Protein AF-A0A1F9IX61-F1 (afdb_monomer)

Radius of gyration: 16.79 Å; Cα contacts (8 Å, |Δi|>4): 24; chains: 1; bounding box: 34×23×56 Å

Foldseek 3Di:
DPPDDDPCLVVVLVVQLVVVVVVPDDSVVSVVLSVLVVVLVVVLVVVCVVVVVPPVVNVVSVVVSVVVSVVVVVVVVVVVVVPPPPPDDD

Solvent-accessible surface area (backbone atoms only — not comparable to full-atom values): 5320 Å² total; per-residue (Å²): 131,83,94,72,83,62,89,60,51,70,58,50,47,53,52,50,31,53,52,38,34,74,74,69,38,55,69,68,59,24,47,52,54,42,53,50,51,50,53,54,51,53,56,51,49,63,70,41,59,88,43,72,88,39,65,68,60,47,52,51,53,51,53,50,54,51,52,54,49,54,52,52,55,51,49,54,49,54,53,50,60,71,64,50,71,83,80,68,94,124

Secondary structure (DSSP, 8-state):
------TTHHHHHHHHHHHHHHTT--HHHHHHHHHHHHHHHHHHHHHHGGGTT-HHHHHHHHHHHHHHHHHHHHHHHHHHHHHS------

Sequence (90 aa):
MLRVERELFESSLRSARSVLELLGQAPHAARQKVMRFRQHNLELFEKLHPHYRDQAQLIAVVKQGRQQLEEQMAQERAEQEQRRPHRWDH

Nearest PDB structures (foldseek):
  3l9w-assembly1_B  TM=9.562E-01  e=9.120E-03  Escherichia coli K-12
  6rxb-assembly1_A  TM=6.232E-01  e=8.420E+00  Acinetobacter baumannii AYE
  6sy4-assembly1_B  TM=5.166E-01  e=8.420E+00  Escherichia coli

Structure (mmCIF, N/CA/C/O backbone):
data_AF-A0A1F9IX61-F1
#
_entry.id   AF-A0A1F9IX61-F1
#
loop_
_atom_site.group_PDB
_atom_site.id
_atom_site.type_symbol
_atom_site.label_atom_id
_atom_site.label_alt_id
_atom_site.label_comp_id
_atom_site.label_asym_id
_atom_site.label_entity_id
_atom_site.label_seq_id
_atom_site.pdbx_PDB_ins_code
_atom_site.Cartn_x
_atom_site.Cartn_y
_atom_site.Cartn_z
_atom_site.occupancy
_atom_site.B_iso_or_equiv
_atom_site.auth_seq_id
_atom_site.auth_comp_id
_atom_site.auth_asym_id
_atom_site.auth_atom_id
_atom_site.pdbx_PDB_model_num
ATOM 1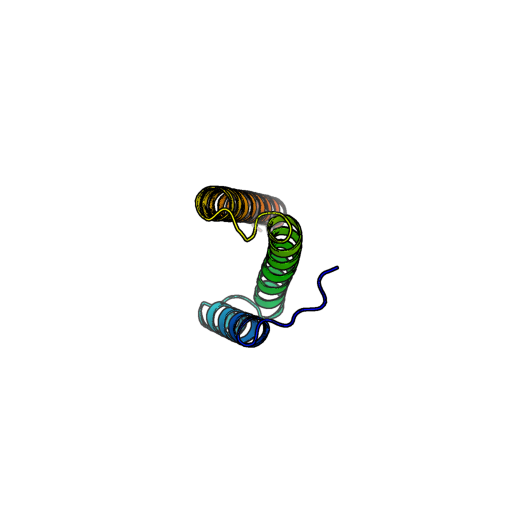 N N . MET A 1 1 ? -3.843 14.075 12.951 1.00 61.31 1 MET A N 1
ATOM 2 C CA . MET A 1 1 ? -2.922 12.990 12.581 1.00 61.31 1 MET A CA 1
ATOM 3 C C . MET A 1 1 ? -2.692 12.145 13.810 1.00 61.31 1 MET A C 1
ATOM 5 O O . MET A 1 1 ? -2.191 12.652 14.814 1.00 61.31 1 MET A O 1
ATOM 9 N N . LEU A 1 2 ? -3.157 10.907 13.762 1.00 66.62 2 LEU A N 1
ATOM 10 C CA . LEU A 1 2 ? -2.975 9.926 14.813 1.00 66.62 2 LEU A CA 1
ATOM 11 C C . LEU A 1 2 ? -1.483 9.596 14.920 1.00 66.62 2 LEU A C 1
ATOM 13 O O . LEU A 1 2 ? -0.864 9.139 13.963 1.00 66.62 2 LEU A O 1
ATOM 17 N N . ARG A 1 3 ? -0.874 9.840 16.081 1.00 73.19 3 ARG A N 1
ATOM 18 C CA . ARG A 1 3 ? 0.565 9.627 16.282 1.00 73.19 3 ARG A CA 1
ATOM 19 C C . ARG A 1 3 ? 0.826 8.203 16.778 1.00 73.19 3 ARG A C 1
ATOM 21 O O . ARG A 1 3 ? 1.237 8.004 17.916 1.00 73.19 3 ARG A O 1
ATOM 28 N N . VAL A 1 4 ? 0.509 7.224 15.931 1.00 83.25 4 VAL A N 1
ATOM 29 C CA . VAL A 1 4 ? 0.639 5.787 16.217 1.00 83.25 4 VAL A CA 1
ATOM 30 C C . VAL A 1 4 ? 1.558 5.140 15.191 1.00 83.25 4 VAL A C 1
ATOM 32 O O . VAL A 1 4 ? 1.344 5.276 13.987 1.00 83.25 4 VAL A O 1
ATOM 35 N N . GLU A 1 5 ? 2.540 4.382 15.671 1.00 85.69 5 GLU A N 1
ATOM 36 C CA . GLU A 1 5 ? 3.367 3.521 14.830 1.00 85.69 5 GLU A CA 1
ATOM 37 C C . GLU A 1 5 ? 2.896 2.074 14.953 1.00 85.69 5 GLU A C 1
ATOM 39 O O . GLU A 1 5 ? 2.881 1.492 16.035 1.00 85.69 5 GLU A O 1
ATOM 44 N N . ARG A 1 6 ? 2.480 1.486 13.830 1.00 91.75 6 ARG A N 1
ATOM 45 C CA . ARG A 1 6 ? 2.137 0.062 13.773 1.00 91.75 6 ARG A CA 1
ATOM 46 C C . ARG A 1 6 ? 3.430 -0.734 13.649 1.00 91.75 6 ARG A C 1
ATOM 48 O O . ARG A 1 6 ? 4.108 -0.619 12.629 1.00 91.75 6 ARG A O 1
ATOM 55 N N . GLU A 1 7 ? 3.721 -1.559 14.651 1.00 94.12 7 GLU A N 1
ATOM 56 C CA . GLU A 1 7 ? 4.995 -2.276 14.840 1.00 94.12 7 GLU A CA 1
ATOM 57 C C . GLU A 1 7 ? 5.533 -2.965 13.573 1.00 94.12 7 GLU A C 1
ATOM 59 O O . GLU A 1 7 ? 6.725 -2.899 13.280 1.00 94.12 7 GLU A O 1
ATOM 64 N N . LEU A 1 8 ? 4.656 -3.592 12.780 1.00 96.00 8 LEU A N 1
ATOM 65 C CA . LEU A 1 8 ? 5.045 -4.356 11.586 1.00 96.00 8 LEU A CA 1
ATOM 66 C C . LEU A 1 8 ? 4.889 -3.600 10.261 1.00 96.00 8 LEU A C 1
ATOM 68 O O . LEU A 1 8 ? 5.187 -4.144 9.197 1.00 96.00 8 LEU A O 1
ATOM 72 N N . PHE A 1 9 ? 4.404 -2.360 10.276 1.00 95.00 9 PHE A N 1
ATOM 73 C CA . PHE A 1 9 ? 4.035 -1.679 9.038 1.00 95.00 9 PHE A CA 1
ATOM 74 C C . PHE A 1 9 ? 5.263 -1.363 8.178 1.00 95.00 9 PHE A C 1
ATOM 76 O O . PHE A 1 9 ? 5.381 -1.865 7.063 1.00 95.00 9 PHE A O 1
ATOM 83 N N . GLU A 1 10 ? 6.230 -0.614 8.702 1.00 95.69 10 GLU A N 1
ATOM 84 C CA . GLU A 1 10 ? 7.407 -0.198 7.924 1.00 95.69 10 GLU A CA 1
ATOM 85 C C . GLU A 1 10 ? 8.337 -1.369 7.553 1.00 95.69 10 GLU A C 1
ATOM 87 O O . GLU A 1 10 ? 9.012 -1.330 6.521 1.00 95.69 10 GLU A O 1
ATOM 92 N N . SER A 1 11 ? 8.390 -2.433 8.362 1.00 97.38 11 SER A N 1
ATOM 93 C CA . SER A 1 11 ? 9.138 -3.650 8.017 1.00 97.38 11 SER A CA 1
ATOM 94 C C . SER A 1 11 ? 8.445 -4.430 6.897 1.00 97.38 11 SER A C 1
ATOM 96 O O . SER A 1 11 ? 9.114 -4.841 5.950 1.00 97.38 11 SER A O 1
ATOM 98 N N . SER A 1 12 ? 7.112 -4.548 6.924 1.00 97.69 12 SER A N 1
ATOM 99 C CA . SER A 1 12 ? 6.358 -5.192 5.841 1.00 97.69 12 SER A CA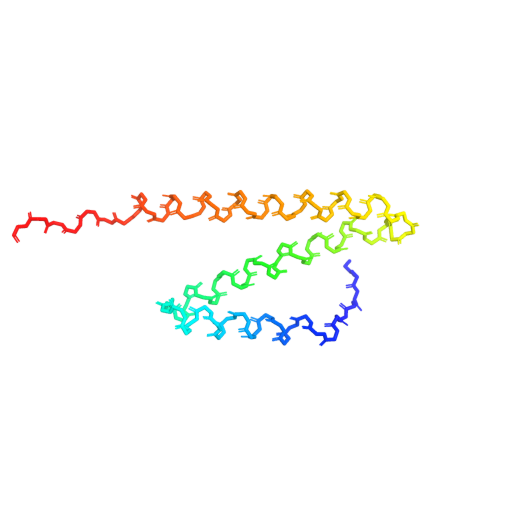 1
ATOM 100 C C . SER A 1 12 ? 6.509 -4.464 4.498 1.00 97.69 12 SER A C 1
ATOM 102 O O . SER A 1 12 ? 6.669 -5.114 3.464 1.00 97.69 12 SER A O 1
ATOM 104 N N . LEU A 1 13 ? 6.561 -3.126 4.503 1.00 97.50 13 LEU A N 1
ATOM 105 C CA . LEU A 1 13 ? 6.807 -2.317 3.303 1.00 97.50 13 LEU A CA 1
ATOM 106 C C . LEU A 1 13 ? 8.202 -2.559 2.715 1.00 97.50 13 LEU A C 1
ATOM 108 O O . LEU A 1 13 ? 8.359 -2.656 1.495 1.00 97.50 13 LEU A O 1
ATOM 112 N N . ARG A 1 14 ? 9.218 -2.698 3.576 1.00 97.94 14 ARG A N 1
ATOM 113 C CA . ARG A 1 14 ? 10.574 -3.071 3.154 1.00 97.94 14 ARG A CA 1
ATOM 114 C C . ARG A 1 14 ? 10.597 -4.462 2.524 1.00 97.94 14 ARG A C 1
ATOM 116 O O . ARG A 1 14 ? 11.148 -4.607 1.437 1.00 97.94 14 ARG A O 1
ATOM 123 N N . SER A 1 15 ? 9.946 -5.448 3.142 1.00 98.19 15 SER A N 1
ATOM 124 C CA . SER A 1 15 ? 9.849 -6.801 2.580 1.00 98.19 15 SER A CA 1
ATOM 125 C C . SER A 1 15 ? 9.121 -6.820 1.235 1.00 98.19 15 SER A C 1
ATOM 127 O O . SER A 1 15 ? 9.598 -7.450 0.293 1.00 98.19 15 SER A O 1
ATOM 129 N N . ALA A 1 16 ? 8.014 -6.084 1.101 1.00 97.19 16 ALA A N 1
ATOM 130 C CA . ALA A 1 16 ? 7.287 -5.966 -0.162 1.00 97.19 16 ALA A CA 1
ATOM 131 C C . ALA A 1 16 ? 8.167 -5.385 -1.278 1.00 97.19 16 ALA A C 1
ATOM 133 O O . ALA A 1 16 ? 8.161 -5.896 -2.397 1.00 97.19 16 ALA A O 1
ATOM 134 N N . ARG A 1 17 ? 8.973 -4.357 -0.975 1.00 98.06 17 ARG A N 1
ATOM 135 C CA . ARG A 1 17 ? 9.940 -3.804 -1.930 1.00 98.06 17 ARG A CA 1
ATOM 136 C C . ARG A 1 17 ? 10.933 -4.869 -2.399 1.00 98.06 17 ARG A C 1
ATOM 138 O O . ARG A 1 17 ? 11.109 -5.015 -3.605 1.00 98.06 17 ARG A O 1
ATOM 145 N N . SER A 1 18 ? 11.540 -5.615 -1.475 1.00 98.12 18 SER A N 1
ATOM 146 C CA . SER A 1 18 ? 12.500 -6.672 -1.819 1.00 98.12 18 SER A CA 1
ATOM 147 C C . SER A 1 18 ? 11.871 -7.750 -2.702 1.00 98.12 18 SER A C 1
ATOM 149 O O . SER A 1 18 ? 12.475 -8.167 -3.683 1.00 98.12 18 SER A O 1
ATOM 151 N N . VAL A 1 19 ? 10.635 -8.163 -2.409 1.00 98.31 19 VAL A N 1
ATOM 152 C CA . VAL A 1 19 ? 9.903 -9.130 -3.243 1.00 98.31 19 VAL A CA 1
ATOM 153 C C . VAL A 1 19 ? 9.658 -8.578 -4.649 1.00 98.31 19 VAL A C 1
ATOM 155 O O . VAL A 1 19 ? 9.877 -9.287 -5.624 1.00 98.31 19 VAL A O 1
ATOM 158 N N . LEU A 1 20 ? 9.250 -7.313 -4.785 1.00 96.75 20 LEU A N 1
AT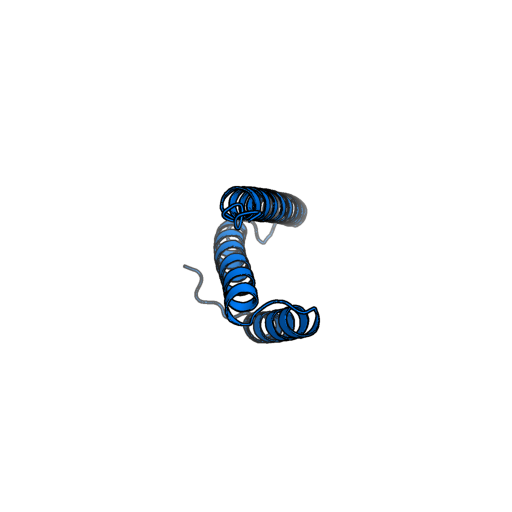OM 159 C CA . LEU A 1 20 ? 9.048 -6.694 -6.101 1.00 96.75 20 LEU A CA 1
ATOM 160 C C . LEU A 1 20 ? 10.347 -6.617 -6.915 1.00 96.75 20 LEU A C 1
ATOM 162 O O . LEU A 1 20 ? 10.311 -6.833 -8.126 1.00 96.75 20 LEU A O 1
ATOM 166 N N . GLU A 1 21 ? 11.476 -6.331 -6.262 1.00 97.94 21 GLU A N 1
ATOM 167 C CA . GLU A 1 21 ? 12.801 -6.350 -6.893 1.00 97.94 21 GLU A CA 1
ATOM 168 C C . GLU A 1 21 ? 13.176 -7.771 -7.358 1.00 97.94 21 GLU A C 1
ATOM 170 O O . GLU A 1 21 ? 13.583 -7.948 -8.505 1.00 97.94 21 GLU A O 1
ATOM 175 N N . LEU A 1 22 ? 12.943 -8.797 -6.528 1.00 98.19 22 LEU A N 1
ATOM 176 C CA . LEU A 1 22 ? 13.165 -10.207 -6.889 1.00 98.19 22 LEU A CA 1
ATOM 177 C C . LEU A 1 22 ? 12.276 -10.683 -8.048 1.00 98.19 22 LEU A C 1
ATOM 179 O O . LEU A 1 22 ? 12.698 -11.515 -8.844 1.00 98.19 22 LEU A O 1
ATOM 183 N N . LEU A 1 23 ? 11.069 -10.129 -8.178 1.00 97.31 23 LEU A N 1
ATOM 184 C CA . LEU A 1 23 ? 10.167 -10.3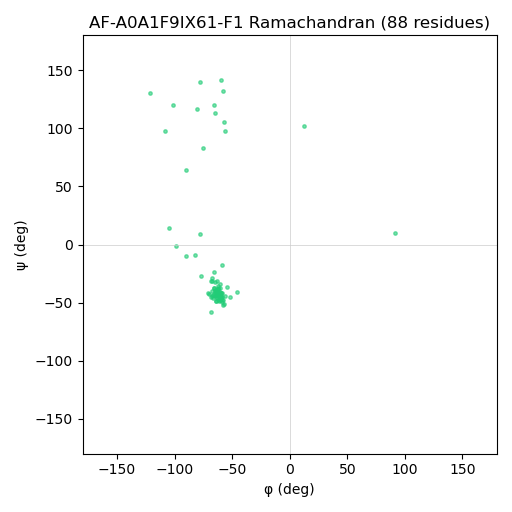73 -9.309 1.00 97.31 23 LEU A CA 1
ATOM 185 C C . LEU A 1 23 ? 10.559 -9.588 -10.579 1.00 97.31 23 LEU A C 1
ATOM 187 O O . LEU A 1 23 ? 9.797 -9.558 -11.544 1.00 97.31 23 LEU A O 1
ATOM 191 N N . GLY A 1 24 ? 11.730 -8.944 -10.591 1.00 96.12 24 GLY A N 1
ATOM 192 C CA . GLY A 1 24 ? 12.306 -8.293 -11.767 1.00 96.12 24 GLY A CA 1
ATOM 193 C C . GLY A 1 24 ? 11.940 -6.819 -11.933 1.00 96.12 24 GLY A C 1
ATOM 194 O O . GLY A 1 24 ? 12.226 -6.236 -12.979 1.00 96.12 24 GLY A O 1
ATOM 195 N N . GLN A 1 25 ? 11.316 -6.176 -10.940 1.00 95.56 25 GLN A N 1
ATOM 196 C CA . GLN A 1 25 ? 11.078 -4.734 -11.017 1.00 95.56 25 GLN A CA 1
ATOM 197 C C . GLN A 1 25 ? 12.341 -3.945 -10.688 1.00 95.56 25 GLN A C 1
ATOM 199 O O . GLN A 1 25 ? 13.055 -4.243 -9.735 1.00 95.56 25 GLN A O 1
ATOM 204 N N . ALA A 1 26 ? 12.579 -2.866 -11.436 1.00 96.19 26 ALA A N 1
ATOM 205 C CA . ALA A 1 26 ? 13.675 -1.959 -11.133 1.00 96.19 26 ALA A CA 1
ATOM 206 C C . ALA A 1 26 ? 13.517 -1.357 -9.714 1.00 96.19 26 ALA A C 1
ATOM 208 O O . ALA A 1 26 ? 12.399 -0.972 -9.345 1.00 96.19 26 ALA A O 1
ATOM 209 N N . PRO A 1 27 ? 14.606 -1.178 -8.937 1.00 96.19 27 PRO A N 1
ATOM 210 C CA . PRO A 1 27 ? 14.531 -0.717 -7.544 1.00 96.19 27 PRO A CA 1
ATOM 211 C C . PRO A 1 27 ? 13.761 0.595 -7.341 1.00 96.19 27 PRO A C 1
ATOM 213 O O . PRO A 1 27 ? 13.025 0.760 -6.366 1.00 96.19 27 PRO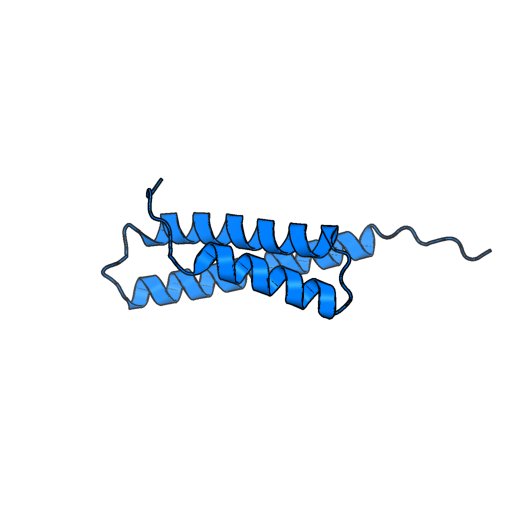 A O 1
ATOM 216 N N . HIS A 1 28 ? 13.885 1.539 -8.281 1.00 95.50 28 HIS A N 1
ATOM 217 C CA . HIS A 1 28 ? 13.157 2.809 -8.227 1.00 95.50 28 HIS A CA 1
ATOM 218 C C . HIS A 1 28 ? 11.643 2.615 -8.414 1.00 95.50 28 HIS A C 1
ATOM 220 O O . HIS A 1 28 ? 10.858 3.234 -7.697 1.00 95.50 28 HIS A O 1
ATOM 226 N N . ALA A 1 29 ? 11.230 1.725 -9.319 1.00 92.69 29 ALA A N 1
ATOM 227 C CA . ALA A 1 29 ? 9.826 1.425 -9.581 1.00 92.69 29 ALA A CA 1
ATOM 228 C C . ALA A 1 29 ? 9.189 0.671 -8.402 1.00 92.69 29 ALA A C 1
ATOM 230 O O . ALA A 1 29 ? 8.095 1.026 -7.959 1.00 92.69 29 ALA A O 1
ATOM 231 N N . ALA A 1 30 ? 9.901 -0.308 -7.831 1.00 95.94 30 ALA A N 1
ATOM 232 C CA . ALA A 1 30 ? 9.471 -1.016 -6.625 1.00 95.94 30 ALA A CA 1
ATOM 233 C C . ALA A 1 30 ? 9.289 -0.048 -5.441 1.00 95.94 30 ALA A C 1
ATOM 235 O O . ALA A 1 30 ? 8.249 -0.052 -4.778 1.00 95.94 30 ALA A O 1
ATOM 236 N N . ARG A 1 31 ? 10.258 0.855 -5.223 1.00 95.81 31 ARG A N 1
ATOM 237 C CA . ARG A 1 31 ? 10.170 1.903 -4.195 1.00 95.81 31 ARG A CA 1
ATOM 238 C C . ARG A 1 31 ? 8.964 2.820 -4.404 1.00 95.81 31 ARG A C 1
ATOM 240 O O . ARG A 1 31 ? 8.265 3.111 -3.438 1.00 95.81 31 ARG A O 1
ATOM 247 N N . GLN A 1 32 ? 8.711 3.276 -5.631 1.00 94.19 32 GLN A N 1
ATOM 248 C CA . GLN A 1 32 ? 7.568 4.147 -5.929 1.00 94.19 32 GLN A CA 1
ATOM 249 C C . GLN A 1 32 ? 6.229 3.471 -5.607 1.00 94.19 32 GLN A C 1
ATOM 251 O O . GLN A 1 32 ? 5.374 4.095 -4.979 1.00 94.19 32 GLN A O 1
ATOM 256 N N . LYS A 1 33 ? 6.060 2.193 -5.970 1.00 93.12 33 LYS A N 1
ATOM 257 C CA . LYS A 1 33 ? 4.842 1.424 -5.657 1.00 93.12 33 LYS A CA 1
ATOM 258 C C . LYS A 1 33 ? 4.621 1.288 -4.152 1.00 93.12 33 LYS A C 1
ATOM 260 O O . LYS A 1 33 ? 3.519 1.534 -3.670 1.00 93.12 33 LYS A O 1
ATOM 265 N N . VAL A 1 34 ? 5.675 0.964 -3.402 1.00 95.94 34 VAL A N 1
ATOM 266 C CA . VAL A 1 34 ? 5.604 0.838 -1.938 1.00 95.94 34 VAL A CA 1
ATOM 267 C C . VAL A 1 34 ? 5.286 2.176 -1.268 1.00 95.94 34 VAL A C 1
ATOM 269 O O . VAL A 1 34 ? 4.456 2.218 -0.362 1.00 95.94 34 VAL A O 1
ATOM 272 N N . MET A 1 35 ? 5.879 3.283 -1.728 1.00 95.19 35 MET A N 1
ATOM 273 C CA . MET A 1 35 ? 5.591 4.612 -1.173 1.00 95.19 35 MET A CA 1
ATOM 274 C C . MET A 1 35 ? 4.150 5.064 -1.429 1.00 95.19 35 MET A C 1
ATOM 276 O O . MET A 1 35 ? 3.535 5.654 -0.544 1.00 95.19 35 MET A O 1
ATOM 280 N N . ARG A 1 36 ? 3.585 4.743 -2.597 1.00 92.56 36 ARG A N 1
ATOM 281 C CA . ARG A 1 36 ? 2.167 4.996 -2.895 1.00 92.56 36 ARG A CA 1
ATOM 282 C C . ARG A 1 36 ? 1.238 4.189 -1.995 1.00 92.56 36 ARG A C 1
ATOM 284 O O . ARG A 1 36 ? 0.355 4.764 -1.366 1.00 92.56 36 ARG A O 1
ATOM 291 N N . PHE A 1 37 ? 1.487 2.883 -1.865 1.00 93.94 37 PHE A N 1
ATOM 292 C CA . PHE A 1 37 ? 0.731 2.033 -0.941 1.00 93.94 37 PHE A CA 1
ATOM 293 C C . PHE A 1 37 ? 0.793 2.581 0.491 1.00 93.94 37 PHE A C 1
ATOM 295 O O . PHE A 1 37 ? -0.230 2.666 1.168 1.00 93.94 37 PHE A O 1
ATOM 302 N N . ARG A 1 38 ? 1.985 2.994 0.943 1.00 94.75 38 ARG A N 1
ATOM 303 C CA . ARG A 1 38 ? 2.193 3.589 2.267 1.00 94.75 38 ARG A CA 1
ATOM 304 C C . ARG A 1 38 ? 1.319 4.822 2.474 1.00 94.75 38 ARG A C 1
ATOM 306 O O . ARG A 1 38 ? 0.624 4.894 3.482 1.00 94.75 38 ARG A O 1
ATOM 313 N N . GLN A 1 39 ? 1.360 5.763 1.532 1.00 93.12 39 GLN A N 1
ATOM 314 C CA . GLN A 1 39 ? 0.588 7.001 1.594 1.00 93.12 39 GLN A CA 1
ATOM 315 C C . GLN A 1 39 ? -0.916 6.711 1.699 1.00 93.12 39 GLN A C 1
ATOM 317 O O . GLN A 1 39 ? -1.560 7.150 2.649 1.00 93.12 39 GLN A O 1
ATOM 322 N N . HIS A 1 40 ? -1.446 5.879 0.798 1.00 91.44 40 HIS A N 1
ATOM 323 C CA . HIS A 1 40 ? -2.863 5.507 0.797 1.00 91.44 40 HIS A CA 1
ATOM 324 C C . HIS A 1 40 ? -3.285 4.800 2.086 1.00 91.44 40 HIS A C 1
ATOM 326 O O . HIS A 1 40 ? -4.348 5.064 2.644 1.00 91.44 40 HIS A O 1
ATOM 332 N N . ASN A 1 41 ? -2.438 3.907 2.602 1.00 91.81 41 ASN A N 1
ATOM 333 C CA . ASN A 1 41 ? -2.740 3.182 3.827 1.00 91.81 41 ASN A CA 1
ATOM 334 C C . ASN A 1 41 ? -2.804 4.109 5.052 1.00 91.81 41 ASN A C 1
ATOM 336 O O . ASN A 1 41 ? -3.657 3.901 5.912 1.00 91.81 41 ASN A O 1
ATOM 340 N N . LEU A 1 42 ? -1.943 5.129 5.126 1.00 91.44 42 LEU A N 1
ATOM 341 C CA . LEU A 1 42 ? -1.995 6.139 6.187 1.00 91.44 42 LEU A CA 1
ATOM 342 C C . LEU A 1 42 ? -3.267 6.991 6.088 1.00 91.44 42 LEU A C 1
ATOM 344 O O . LEU A 1 42 ? -3.942 7.194 7.093 1.00 91.44 42 LEU A O 1
ATOM 348 N N . GLU A 1 43 ? -3.646 7.421 4.885 1.00 90.00 43 GLU A N 1
ATOM 349 C CA . GLU A 1 43 ? -4.889 8.173 4.662 1.00 90.00 43 GLU A CA 1
ATOM 350 C C . GLU A 1 43 ? -6.135 7.359 5.026 1.00 90.00 43 GLU A C 1
ATOM 352 O O . GLU A 1 43 ? -7.055 7.871 5.666 1.00 90.00 43 GLU A O 1
ATOM 357 N N . LEU A 1 44 ? -6.164 6.078 4.650 1.00 88.62 44 LEU A N 1
ATOM 358 C CA . LEU A 1 44 ? -7.235 5.160 5.027 1.00 88.62 44 LEU A CA 1
ATOM 359 C C . LEU A 1 44 ? -7.286 4.966 6.547 1.00 88.62 44 LEU A C 1
ATOM 361 O O . LEU A 1 44 ? -8.363 4.985 7.135 1.00 88.62 44 LEU A O 1
ATOM 365 N N . PHE A 1 45 ? -6.131 4.809 7.190 1.00 87.62 45 PHE A N 1
ATOM 366 C CA . PHE A 1 45 ? -6.036 4.619 8.635 1.00 87.62 45 PHE A CA 1
ATOM 367 C C . PHE A 1 45 ? -6.575 5.823 9.423 1.00 87.62 45 PHE A C 1
ATOM 369 O O . PHE A 1 45 ? -7.342 5.636 10.367 1.00 87.62 45 PHE A O 1
ATOM 376 N N . GLU A 1 46 ? -6.269 7.050 8.996 1.00 86.88 46 GLU A N 1
ATOM 377 C CA . GLU A 1 46 ? -6.832 8.268 9.599 1.00 86.88 46 GLU A CA 1
ATOM 378 C C . GLU A 1 46 ? -8.365 8.326 9.456 1.00 86.88 46 GLU A C 1
ATOM 380 O O . GLU A 1 46 ? -9.057 8.699 10.402 1.00 86.88 46 GLU A O 1
ATOM 385 N N . LYS A 1 47 ? -8.918 7.894 8.311 1.00 84.06 47 LYS A N 1
ATOM 386 C CA . LYS A 1 47 ? -10.378 7.833 8.080 1.00 84.06 47 LYS A CA 1
ATOM 387 C C . LYS A 1 47 ? -11.079 6.778 8.939 1.00 84.06 47 LYS A C 1
ATOM 389 O O . LYS A 1 47 ? -12.243 6.950 9.288 1.00 84.06 47 LYS A O 1
ATOM 394 N N . LEU A 1 48 ? -10.392 5.683 9.263 1.00 82.12 48 LEU A N 1
ATOM 395 C CA . LEU A 1 48 ? -10.940 4.589 10.071 1.00 82.12 48 LEU A CA 1
ATOM 396 C C . LEU A 1 48 ? -10.981 4.924 11.568 1.00 82.12 48 LEU A C 1
ATOM 398 O O . LEU A 1 48 ? -11.828 4.386 12.280 1.00 82.12 48 LEU A O 1
ATOM 402 N N . HIS A 1 49 ? -10.098 5.806 12.050 1.00 77.19 49 HIS A N 1
ATOM 403 C CA . HIS A 1 49 ? -9.949 6.099 13.479 1.00 77.19 49 HIS A CA 1
ATOM 404 C C . HIS A 1 49 ? -11.268 6.458 14.204 1.00 77.19 49 HIS A C 1
ATOM 406 O O . HIS A 1 49 ? -11.518 5.883 15.264 1.00 77.19 49 HIS A O 1
ATOM 412 N N . PRO A 1 50 ? -12.162 7.314 13.666 1.00 78.38 50 PRO A N 1
ATOM 413 C CA . PRO A 1 50 ? -13.428 7.643 14.330 1.00 78.38 50 PRO A CA 1
ATOM 414 C C . PRO A 1 50 ? -14.404 6.461 14.452 1.00 78.38 50 PRO A C 1
ATOM 416 O O . PRO A 1 50 ? -15.259 6.457 15.334 1.00 78.38 50 PRO A O 1
ATOM 419 N N . HIS A 1 51 ? -14.279 5.452 13.585 1.00 75.19 51 HIS A N 1
ATOM 420 C CA . HIS A 1 51 ? -15.213 4.328 13.468 1.00 75.19 51 HIS A CA 1
ATOM 421 C C . HIS A 1 51 ? -14.673 3.027 14.075 1.00 75.19 51 HIS A C 1
ATOM 423 O O . HIS A 1 51 ? -15.244 1.964 13.852 1.00 75.19 51 HIS A O 1
ATOM 429 N N . TYR A 1 52 ? -13.598 3.086 14.871 1.00 74.06 52 TYR A N 1
ATOM 430 C CA . TYR A 1 52 ? -12.884 1.892 15.343 1.00 74.06 52 TYR A CA 1
ATOM 431 C C . TYR A 1 52 ? -13.732 0.897 16.163 1.00 74.06 52 TYR A C 1
ATOM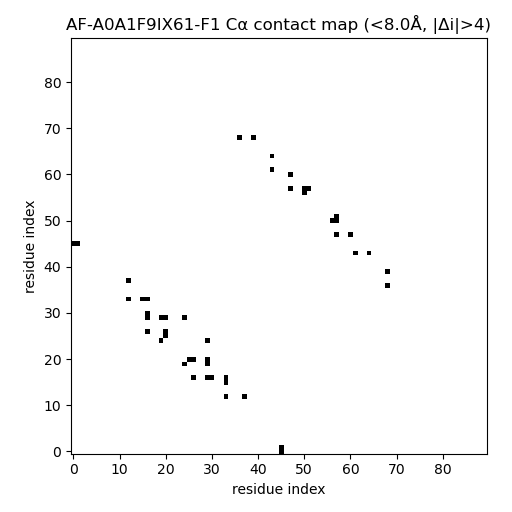 433 O O . TYR A 1 52 ? -13.333 -0.252 16.338 1.00 74.06 52 TYR A O 1
ATOM 441 N N . ARG A 1 53 ? -14.888 1.333 16.681 1.00 80.38 53 ARG A N 1
ATOM 442 C CA . ARG A 1 53 ? -15.818 0.505 17.466 1.00 80.38 53 ARG A CA 1
ATOM 443 C C . ARG A 1 53 ? -16.876 -0.215 16.623 1.00 80.38 53 ARG A C 1
ATOM 445 O O . ARG A 1 53 ? -17.568 -1.069 17.164 1.00 80.38 53 ARG A O 1
ATOM 452 N N . ASP A 1 54 ? -17.000 0.104 15.336 1.00 89.56 54 ASP A N 1
ATOM 453 C CA . ASP A 1 54 ? -17.950 -0.534 14.421 1.00 89.56 54 ASP A CA 1
ATOM 454 C C . ASP A 1 54 ? -17.205 -1.429 13.426 1.00 89.56 54 ASP A C 1
ATOM 456 O O . ASP A 1 54 ? -16.673 -0.987 12.407 1.00 89.56 54 ASP A O 1
ATOM 460 N N . GLN A 1 55 ? -17.165 -2.724 13.732 1.00 84.62 55 GLN A N 1
ATOM 461 C CA . GLN A 1 55 ? -16.448 -3.703 12.923 1.00 84.62 55 GLN A CA 1
ATOM 462 C C . GLN A 1 55 ? -17.007 -3.825 11.497 1.00 84.62 55 GLN A C 1
ATOM 464 O O . GLN A 1 55 ? -16.231 -4.019 10.558 1.00 84.62 55 GLN A O 1
ATOM 469 N N . ALA A 1 56 ? -18.324 -3.702 11.310 1.00 87.94 56 ALA A N 1
ATOM 470 C CA . ALA A 1 56 ? -18.937 -3.808 9.989 1.00 87.94 56 ALA A CA 1
ATOM 471 C C . ALA A 1 56 ? -18.542 -2.610 9.116 1.00 87.94 56 ALA A C 1
ATOM 473 O O . ALA A 1 56 ? -18.103 -2.793 7.975 1.00 87.94 56 ALA A O 1
ATOM 474 N N . GLN A 1 57 ? -18.599 -1.405 9.688 1.00 85.88 57 GLN A N 1
ATOM 475 C CA . GLN A 1 57 ? -18.161 -0.177 9.031 1.00 85.88 57 GLN A CA 1
ATOM 476 C C . GLN A 1 57 ? -16.663 -0.220 8.695 1.00 85.88 57 GLN A C 1
ATOM 478 O O . GLN A 1 57 ? -16.274 0.108 7.574 1.00 85.88 57 GLN A O 1
ATOM 483 N N . LEU A 1 58 ? -15.814 -0.688 9.619 1.00 87.38 58 LEU A N 1
ATOM 484 C CA . LEU A 1 58 ? -14.377 -0.851 9.372 1.00 87.38 58 LEU A CA 1
ATOM 485 C C . LEU A 1 58 ? -14.105 -1.786 8.187 1.00 87.38 58 LEU A C 1
ATOM 487 O O . LEU A 1 58 ? -13.321 -1.447 7.301 1.00 87.38 58 LEU A O 1
ATOM 491 N N . ILE A 1 59 ? -14.760 -2.950 8.143 1.00 88.38 59 ILE A N 1
ATOM 492 C CA . ILE A 1 59 ? -14.593 -3.914 7.047 1.00 88.38 59 ILE A CA 1
ATOM 493 C C . ILE A 1 59 ? -15.027 -3.295 5.715 1.00 88.38 59 ILE A C 1
ATOM 495 O O . ILE A 1 59 ? -14.327 -3.464 4.714 1.00 88.38 59 ILE A O 1
ATOM 499 N N . ALA A 1 60 ? -16.155 -2.582 5.688 1.00 89.62 60 ALA A N 1
ATOM 500 C CA . ALA A 1 60 ? -16.650 -1.922 4.484 1.00 89.62 60 ALA A CA 1
ATOM 501 C C . ALA A 1 60 ? -15.655 -0.873 3.963 1.00 89.62 60 ALA A C 1
ATOM 503 O O . ALA A 1 60 ? -15.271 -0.918 2.792 1.00 89.62 60 ALA A O 1
ATOM 504 N N . VAL A 1 61 ? -15.160 0.001 4.844 1.00 87.12 61 VAL A N 1
ATOM 505 C CA . VAL A 1 61 ? -14.191 1.049 4.488 1.00 87.12 61 VAL A CA 1
ATOM 506 C C . VAL A 1 61 ? -12.858 0.447 4.035 1.00 87.12 61 VAL A C 1
ATOM 508 O O . VAL A 1 61 ? -12.281 0.912 3.055 1.00 87.12 61 VAL A O 1
ATOM 511 N N . VAL A 1 62 ? -12.377 -0.627 4.672 1.00 88.75 62 VAL A N 1
ATOM 512 C CA . VAL A 1 62 ? -11.156 -1.330 4.238 1.00 88.75 62 VAL A CA 1
ATOM 513 C C . VAL A 1 62 ? -11.334 -1.966 2.857 1.00 88.75 62 VAL A C 1
ATOM 515 O O . VAL A 1 62 ? -10.446 -1.840 2.012 1.00 88.75 62 VAL A O 1
ATOM 518 N N . LYS A 1 63 ? -12.473 -2.622 2.596 1.00 91.25 63 LYS A N 1
ATOM 519 C CA . LYS A 1 63 ? -12.774 -3.207 1.278 1.00 91.25 63 LYS A CA 1
ATOM 520 C C . LYS A 1 63 ? -12.797 -2.138 0.189 1.00 91.25 63 LYS A C 1
ATOM 522 O O . LYS A 1 63 ? -12.145 -2.312 -0.838 1.00 91.25 63 LYS A O 1
ATOM 527 N N . GLN A 1 64 ? -13.489 -1.029 0.442 1.00 90.94 64 GLN A N 1
ATOM 528 C CA . GLN A 1 64 ? -13.546 0.104 -0.476 1.00 90.94 64 GLN A CA 1
ATOM 529 C C . GLN A 1 64 ? -12.156 0.712 -0.703 1.00 90.94 64 GLN A C 1
ATOM 531 O O . GLN A 1 64 ? -11.758 0.931 -1.843 1.00 90.94 64 GLN A O 1
ATOM 536 N N . GLY A 1 65 ? -11.391 0.943 0.366 1.00 89.94 65 GLY A N 1
ATOM 537 C CA . GLY A 1 65 ? -10.046 1.505 0.279 1.00 89.94 65 GLY A CA 1
ATOM 538 C C . GLY A 1 65 ? -9.091 0.625 -0.528 1.00 89.94 65 GLY A C 1
ATOM 539 O O . GLY A 1 65 ? -8.280 1.150 -1.290 1.00 89.94 65 GLY A O 1
ATOM 540 N N . ARG A 1 66 ? -9.208 -0.705 -0.416 1.00 91.06 66 ARG A N 1
ATOM 541 C CA . ARG A 1 66 ? -8.450 -1.645 -1.253 1.00 91.06 66 ARG A CA 1
ATOM 542 C C . ARG A 1 66 ? -8.835 -1.519 -2.726 1.00 91.06 66 ARG A C 1
ATOM 544 O O . ARG A 1 66 ? -7.945 -1.396 -3.558 1.00 91.06 66 ARG A O 1
ATOM 551 N N . GLN A 1 67 ? -10.132 -1.515 -3.031 1.00 94.31 67 GLN A N 1
ATOM 552 C CA . GLN A 1 67 ? -10.616 -1.392 -4.406 1.00 94.31 67 GLN A CA 1
ATOM 553 C C . GLN A 1 67 ? -10.140 -0.084 -5.059 1.00 94.31 67 GLN A C 1
ATOM 555 O O . GLN A 1 67 ? -9.613 -0.110 -6.165 1.00 94.31 67 GLN A O 1
ATOM 560 N N . GLN A 1 68 ? -10.227 1.041 -4.343 1.00 91.31 68 GLN A N 1
ATOM 561 C CA . GLN A 1 68 ? -9.737 2.338 -4.827 1.00 91.31 68 GLN A CA 1
ATOM 562 C C . GLN A 1 68 ? -8.241 2.311 -5.158 1.00 91.31 68 GLN A C 1
ATOM 564 O O . GLN A 1 68 ? -7.821 2.850 -6.179 1.00 91.31 68 GLN A O 1
ATOM 569 N N . LEU A 1 69 ? -7.433 1.662 -4.314 1.00 91.00 69 LEU A N 1
ATOM 570 C CA . LEU A 1 69 ? -6.002 1.524 -4.569 1.00 91.00 69 LEU A CA 1
ATOM 571 C C . LEU A 1 69 ? -5.728 0.653 -5.801 1.00 91.00 69 LEU A C 1
ATOM 573 O O . LEU A 1 69 ? -4.867 0.990 -6.609 1.00 91.00 69 LEU A O 1
ATOM 577 N N . GLU A 1 70 ? -6.444 -0.462 -5.951 1.00 92.38 70 GLU A N 1
ATOM 578 C CA . GLU A 1 70 ? -6.315 -1.351 -7.110 1.00 92.38 70 GLU A CA 1
ATOM 579 C C . GLU A 1 70 ? -6.658 -0.625 -8.419 1.00 92.38 70 GLU A C 1
ATOM 581 O O . GLU A 1 70 ? -5.896 -0.720 -9.385 1.00 92.38 70 GLU A O 1
ATOM 586 N N . GLU A 1 71 ? -7.749 0.144 -8.432 1.00 94.19 71 GLU A N 1
ATOM 587 C CA . GLU A 1 71 ? -8.172 0.971 -9.567 1.00 94.19 71 GLU A CA 1
ATOM 588 C C . GLU A 1 71 ? -7.126 2.043 -9.902 1.00 94.19 71 GLU A C 1
ATOM 590 O O . GLU A 1 71 ? -6.700 2.144 -11.056 1.00 94.19 71 GLU A O 1
ATOM 595 N N . GLN A 1 72 ? -6.634 2.779 -8.899 1.00 90.56 72 GLN A N 1
ATOM 596 C CA . GLN A 1 72 ? -5.586 3.787 -9.086 1.00 90.56 72 GLN A CA 1
ATOM 597 C C . GLN A 1 72 ? -4.304 3.166 -9.660 1.00 90.56 72 GLN A C 1
ATOM 599 O O . GLN A 1 72 ? -3.732 3.675 -10.622 1.00 90.56 72 GLN A O 1
ATOM 604 N N . MET A 1 73 ? -3.853 2.033 -9.117 1.00 88.88 73 MET A N 1
ATOM 605 C CA . MET A 1 73 ? -2.654 1.354 -9.615 1.00 88.88 73 MET A CA 1
ATOM 606 C C . MET A 1 73 ? -2.850 0.780 -11.025 1.00 88.88 73 MET A C 1
ATOM 608 O O . MET A 1 73 ? -1.889 0.698 -11.792 1.00 88.88 73 MET A O 1
ATOM 612 N N . ALA A 1 74 ? -4.066 0.359 -11.385 1.00 91.56 74 ALA A N 1
ATOM 613 C CA . ALA A 1 74 ? -4.381 -0.086 -12.738 1.00 91.56 74 ALA A CA 1
ATOM 614 C C . ALA A 1 74 ? -4.324 1.072 -13.744 1.00 91.56 74 ALA A C 1
ATOM 616 O O . ALA A 1 74 ? -3.694 0.917 -14.791 1.00 91.56 74 ALA A O 1
ATOM 617 N N . GLN A 1 75 ? -4.897 2.227 -13.399 1.00 89.62 75 GLN A N 1
ATOM 618 C CA . GLN A 1 75 ? -4.825 3.445 -14.212 1.00 89.62 75 GLN A CA 1
ATOM 619 C C . GLN A 1 75 ? -3.372 3.884 -14.429 1.00 89.62 75 GLN A C 1
ATOM 621 O O . GLN A 1 75 ? -2.950 4.066 -15.567 1.00 89.62 75 GLN A O 1
ATOM 626 N N . GLU A 1 76 ? -2.559 3.927 -13.369 1.00 86.50 76 GLU A N 1
ATOM 627 C CA . GLU A 1 76 ? -1.141 4.297 -13.474 1.00 86.50 76 GLU A CA 1
ATOM 628 C C . GLU A 1 76 ? -0.334 3.355 -14.380 1.00 86.50 76 GLU A C 1
ATOM 630 O O . GLU A 1 76 ? 0.600 3.793 -15.056 1.00 86.50 76 GLU A O 1
ATOM 635 N N . ARG A 1 77 ? -0.664 2.055 -14.404 1.00 85.94 77 ARG A N 1
ATOM 636 C CA . ARG A 1 77 ? -0.040 1.103 -15.338 1.00 85.94 77 ARG A CA 1
ATOM 637 C C . ARG A 1 77 ? -0.426 1.409 -16.782 1.00 85.94 77 ARG A C 1
ATOM 639 O O . ARG A 1 77 ? 0.463 1.465 -17.626 1.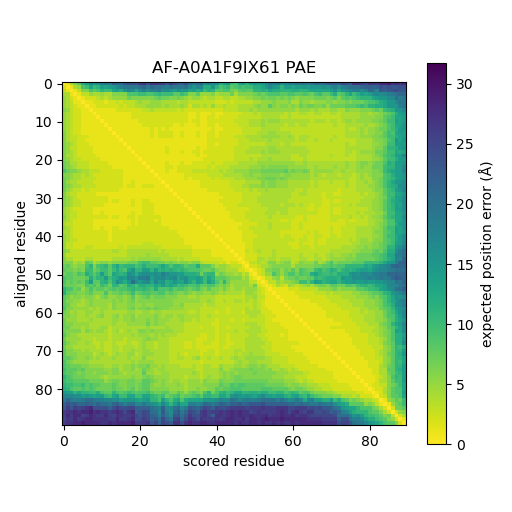00 85.94 77 ARG A O 1
ATOM 646 N N . ALA A 1 78 ? -1.709 1.655 -17.044 1.00 89.94 78 ALA A N 1
ATOM 647 C CA . ALA A 1 78 ? -2.192 1.997 -18.379 1.00 89.94 78 ALA A CA 1
ATOM 648 C C . ALA A 1 78 ? -1.566 3.307 -18.895 1.00 89.94 78 ALA A C 1
ATOM 650 O O . ALA A 1 78 ? -1.111 3.378 -20.037 1.00 89.94 78 ALA A O 1
ATOM 651 N N . GLU A 1 79 ? -1.454 4.324 -18.038 1.00 88.25 79 GLU A N 1
ATOM 652 C CA . GLU A 1 79 ? -0.778 5.585 -18.364 1.00 88.25 79 GLU A CA 1
ATOM 653 C C . GLU A 1 79 ? 0.717 5.384 -18.648 1.00 88.25 79 GLU A C 1
ATOM 655 O O . GLU A 1 79 ? 1.264 5.982 -19.574 1.00 88.25 79 GLU A O 1
ATOM 660 N N . GLN A 1 80 ? 1.406 4.538 -17.874 1.00 83.25 80 GLN A N 1
ATOM 661 C CA . GLN A 1 80 ? 2.814 4.219 -18.128 1.00 83.25 80 GLN A CA 1
ATOM 662 C C . GLN A 1 80 ? 3.010 3.498 -19.461 1.00 83.25 80 GLN A C 1
ATOM 664 O O . GLN A 1 80 ? 3.968 3.803 -20.168 1.00 83.25 80 GLN A O 1
ATOM 669 N N . GLU A 1 81 ? 2.119 2.574 -19.819 1.00 85.19 81 GLU A N 1
ATOM 670 C CA . GLU A 1 81 ? 2.153 1.879 -21.109 1.00 85.19 81 GLU A CA 1
ATOM 671 C C . GLU A 1 81 ? 1.943 2.843 -22.279 1.00 85.19 81 GLU A C 1
ATOM 673 O O . GLU A 1 81 ? 2.712 2.796 -23.236 1.00 85.19 81 GLU A O 1
ATOM 678 N N . GLN A 1 82 ? 0.996 3.777 -22.168 1.00 85.31 82 GLN A N 1
ATOM 679 C CA . GLN A 1 82 ? 0.767 4.818 -23.180 1.00 85.31 82 GLN A CA 1
ATOM 680 C C . GLN A 1 82 ? 1.945 5.790 -23.313 1.00 85.31 82 GLN A C 1
ATOM 682 O O . GLN A 1 82 ? 2.219 6.298 -24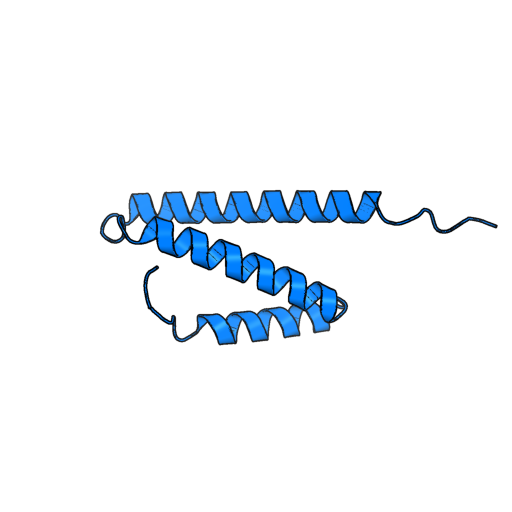.398 1.00 85.31 82 GLN A O 1
ATOM 687 N N . ARG A 1 83 ? 2.660 6.054 -22.213 1.00 78.56 83 ARG A N 1
ATOM 688 C CA . ARG A 1 83 ? 3.832 6.940 -22.191 1.00 78.56 83 ARG A CA 1
ATOM 689 C C . ARG A 1 83 ? 5.126 6.266 -22.635 1.00 78.56 83 ARG A C 1
ATOM 691 O O . ARG A 1 83 ? 6.121 6.976 -22.786 1.00 78.56 83 ARG A O 1
ATOM 698 N N . ARG A 1 84 ? 5.164 4.938 -22.822 1.00 72.56 84 ARG A N 1
ATOM 699 C CA . ARG A 1 84 ? 6.345 4.279 -23.396 1.00 72.56 84 ARG A CA 1
ATOM 700 C C . ARG A 1 84 ? 6.485 4.776 -24.835 1.00 72.56 84 ARG A C 1
ATOM 702 O O . ARG A 1 84 ? 5.616 4.472 -25.648 1.00 72.56 84 ARG A O 1
ATOM 709 N N . PRO A 1 85 ? 7.543 5.541 -25.168 1.00 61.69 85 PRO A N 1
ATOM 710 C CA . PRO A 1 85 ? 7.748 5.946 -26.546 1.00 61.69 85 PRO A CA 1
ATOM 711 C C . PRO A 1 85 ? 7.852 4.679 -27.391 1.00 61.69 85 PRO A C 1
ATOM 713 O O . PRO A 1 85 ? 8.576 3.749 -27.023 1.00 61.69 85 PRO A O 1
ATOM 716 N N . HIS A 1 86 ? 7.112 4.646 -28.499 1.00 58.16 86 HIS A N 1
ATOM 717 C CA . HIS A 1 86 ? 7.303 3.669 -29.562 1.00 58.16 86 HIS A CA 1
ATOM 718 C C . HIS A 1 86 ? 8.765 3.815 -30.002 1.00 58.16 86 HIS A C 1
ATOM 720 O O . HIS A 1 86 ? 9.135 4.793 -30.651 1.00 58.16 86 HIS A O 1
ATOM 726 N N . ARG A 1 87 ? 9.645 2.956 -29.480 1.00 55.28 87 ARG A N 1
ATOM 727 C CA . ARG A 1 87 ? 11.087 3.039 -29.705 1.00 55.28 87 ARG A CA 1
ATOM 728 C C . ARG A 1 87 ? 11.338 2.530 -31.120 1.00 55.28 87 ARG A C 1
ATOM 730 O O . ARG A 1 87 ? 11.605 1.352 -31.278 1.00 55.28 87 ARG A O 1
ATOM 737 N N . TRP A 1 88 ? 11.160 3.440 -32.076 1.00 57.47 88 TRP A N 1
ATOM 738 C CA . TRP A 1 88 ? 11.543 3.421 -33.487 1.00 57.47 88 TRP A CA 1
ATOM 739 C C . TRP A 1 88 ? 11.986 2.059 -34.032 1.00 57.47 88 TRP A C 1
ATOM 741 O O . TRP A 1 88 ? 13.134 1.658 -33.850 1.00 57.47 88 TRP A O 1
ATOM 751 N N . ASP A 1 89 ? 11.069 1.413 -34.753 1.00 56.75 89 ASP A N 1
ATOM 752 C CA . ASP A 1 89 ? 11.409 0.546 -35.877 1.00 56.75 89 ASP A CA 1
ATOM 753 C C . ASP 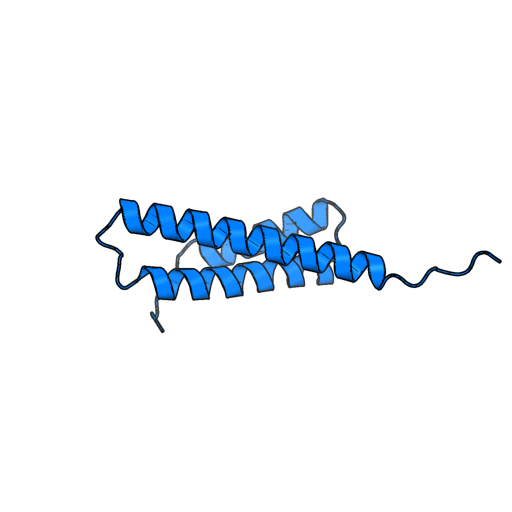A 1 89 ? 12.205 1.378 -36.894 1.00 56.75 89 ASP A C 1
ATOM 755 O O . ASP A 1 89 ? 11.630 2.240 -37.557 1.00 56.75 89 ASP A O 1
ATOM 759 N N . HIS A 1 90 ? 13.520 1.163 -36.968 1.00 45.16 90 HIS A N 1
ATOM 760 C CA . HIS A 1 90 ? 14.374 1.417 -38.134 1.00 45.16 90 HIS A CA 1
ATOM 761 C C . HIS A 1 90 ? 15.674 0.621 -38.015 1.00 45.16 90 HIS A C 1
ATOM 763 O O . HIS A 1 90 ? 16.299 0.660 -36.930 1.00 45.16 90 HIS A O 1
#

Mean predicted aligned error: 6.17 Å

pLDDT: mean 87.51, std 11.21, range [45.16, 98.31]